Protein AF-A0A3N1ZQQ5-F1 (afdb_monomer)

Sequence (69 aa):
MADNVHFKFESVARAREAMVAAMERDLSAVVEESDGTALVRVPRAQLLEAEVLLMRHGGHRVQDDEAQG

Structure (mmCIF, N/CA/C/O backbone):
data_AF-A0A3N1ZQQ5-F1
#
_entry.id   AF-A0A3N1ZQQ5-F1
#
loop_
_atom_site.group_PDB
_atom_site.id
_atom_site.type_symbol
_atom_site.label_atom_id
_atom_site.label_alt_id
_atom_site.label_comp_id
_atom_site.label_asym_id
_atom_site.label_entity_id
_atom_site.label_seq_id
_atom_site.pdbx_PDB_ins_code
_atom_site.Cartn_x
_atom_site.Cartn_y
_atom_site.Cartn_z
_atom_site.occupancy
_atom_site.B_iso_or_equiv
_atom_site.auth_seq_id
_atom_site.auth_comp_id
_atom_site.auth_asym_id
_atom_site.auth_atom_id
_atom_site.pdbx_PDB_model_num
ATOM 1 N N . MET A 1 1 ? -14.278 -13.321 2.648 1.00 55.38 1 MET A N 1
ATOM 2 C CA . MET A 1 1 ? -13.251 -12.539 1.923 1.00 55.38 1 MET A CA 1
ATOM 3 C C . MET A 1 1 ? -12.976 -11.278 2.724 1.00 55.38 1 MET A C 1
ATOM 5 O O . MET A 1 1 ? -13.932 -10.731 3.257 1.00 55.38 1 MET A O 1
ATOM 9 N N . ALA A 1 2 ? -11.714 -10.869 2.875 1.00 66.50 2 ALA A N 1
ATOM 10 C CA . ALA A 1 2 ? -11.380 -9.594 3.513 1.00 66.50 2 ALA A CA 1
ATOM 11 C C . ALA A 1 2 ? -11.657 -8.449 2.525 1.00 66.50 2 ALA A C 1
ATOM 13 O O . ALA A 1 2 ? -11.226 -8.522 1.376 1.00 66.50 2 ALA A O 1
ATOM 14 N N . ASP A 1 3 ? -12.410 -7.443 2.964 1.00 89.50 3 ASP A N 1
ATOM 15 C CA . ASP A 1 3 ? -12.715 -6.228 2.203 1.00 89.50 3 ASP A CA 1
ATOM 16 C C . ASP A 1 3 ? -11.459 -5.348 2.146 1.00 89.50 3 ASP A C 1
ATOM 18 O O . ASP A 1 3 ? -11.101 -4.703 3.135 1.00 89.50 3 ASP A O 1
ATOM 22 N N . ASN A 1 4 ? -10.753 -5.393 1.014 1.00 90.56 4 ASN A N 1
ATOM 23 C CA . ASN A 1 4 ? -9.483 -4.706 0.804 1.00 90.56 4 ASN A CA 1
ATOM 24 C C . ASN A 1 4 ? -9.620 -3.598 -0.243 1.00 90.56 4 ASN A C 1
ATOM 26 O O . ASN A 1 4 ? -10.440 -3.669 -1.151 1.00 90.56 4 ASN A O 1
ATOM 30 N N . VAL A 1 5 ? -8.770 -2.586 -0.118 1.00 91.44 5 VAL A N 1
ATOM 31 C CA . VAL A 1 5 ? -8.559 -1.523 -1.098 1.00 91.44 5 VAL A CA 1
ATOM 32 C C . VAL A 1 5 ? -7.154 -1.663 -1.670 1.00 91.44 5 VAL A C 1
ATOM 34 O O . VAL A 1 5 ? -6.216 -2.035 -0.960 1.00 91.44 5 VAL A O 1
ATOM 37 N N . HIS A 1 6 ? -7.015 -1.361 -2.956 1.00 94.00 6 HIS A N 1
ATOM 38 C CA . HIS A 1 6 ? -5.803 -1.579 -3.731 1.00 94.00 6 HIS A CA 1
ATOM 39 C C . HIS A 1 6 ? -5.076 -0.266 -4.060 1.00 94.00 6 HIS A C 1
ATOM 41 O O . HIS A 1 6 ? -5.702 0.743 -4.394 1.00 94.00 6 HIS A O 1
ATOM 47 N N . PHE A 1 7 ? -3.744 -0.295 -4.010 1.00 94.94 7 PHE A N 1
ATOM 48 C CA . PHE A 1 7 ? -2.854 0.804 -4.383 1.00 94.94 7 PHE A CA 1
ATOM 49 C C . PHE A 1 7 ? -1.775 0.306 -5.340 1.00 94.94 7 PHE A C 1
ATOM 51 O O . PHE A 1 7 ? -1.021 -0.600 -5.002 1.00 94.94 7 PHE A O 1
ATOM 58 N N . LYS A 1 8 ? -1.669 0.904 -6.524 1.00 95.56 8 LYS A N 1
ATOM 59 C CA . LYS A 1 8 ? -0.646 0.571 -7.516 1.00 95.56 8 LYS A CA 1
ATOM 60 C C . LYS A 1 8 ? 0.591 1.446 -7.330 1.00 95.56 8 LYS A C 1
ATOM 62 O O . LYS A 1 8 ? 0.477 2.649 -7.109 1.00 95.56 8 LYS A O 1
ATOM 67 N N . PHE A 1 9 ? 1.760 0.837 -7.468 1.00 95.88 9 PHE A N 1
ATOM 68 C CA . PHE A 1 9 ? 3.071 1.468 -7.435 1.00 95.88 9 PHE A CA 1
ATOM 69 C C . PHE A 1 9 ? 3.824 1.124 -8.719 1.00 95.88 9 PHE A C 1
ATOM 71 O O . PHE A 1 9 ? 3.888 -0.037 -9.121 1.00 95.88 9 PHE A O 1
ATOM 78 N N . GLU A 1 10 ? 4.455 2.122 -9.331 1.00 94.56 10 GLU A N 1
ATOM 79 C CA . GLU A 1 10 ? 5.300 1.932 -10.521 1.00 94.56 10 GLU A CA 1
ATOM 80 C C . GLU A 1 10 ? 6.665 1.307 -10.194 1.00 94.56 10 GLU A C 1
ATOM 82 O O . GLU A 1 10 ? 7.423 0.956 -11.090 1.00 94.56 10 GLU A O 1
ATOM 87 N N . SER A 1 11 ? 6.988 1.168 -8.905 1.00 95.19 11 SER A N 1
ATOM 88 C CA . SER A 1 11 ? 8.242 0.595 -8.429 1.00 95.19 11 SER A CA 1
ATOM 89 C C . SER A 1 11 ? 7.994 -0.365 -7.273 1.00 95.19 11 SER A C 1
ATOM 91 O O . SER A 1 11 ? 7.468 0.023 -6.227 1.00 95.19 11 SER A O 1
ATOM 93 N N . VAL A 1 12 ? 8.463 -1.604 -7.431 1.00 94.88 12 VAL A N 1
ATOM 94 C CA . VAL A 1 12 ? 8.470 -2.622 -6.367 1.00 94.88 12 VAL A CA 1
ATOM 95 C C . VAL A 1 12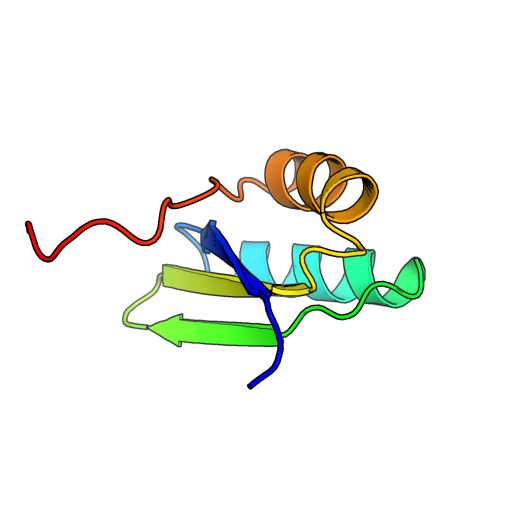 ? 9.204 -2.130 -5.115 1.00 94.88 12 VAL A C 1
ATOM 97 O O . VAL A 1 12 ? 8.742 -2.355 -3.998 1.00 94.88 12 VAL A O 1
ATOM 100 N N . ALA A 1 13 ? 10.323 -1.418 -5.283 1.00 95.00 13 ALA A N 1
ATOM 101 C CA . ALA A 1 13 ? 11.087 -0.881 -4.159 1.00 95.00 13 ALA A CA 1
ATOM 102 C C . ALA A 1 13 ? 10.250 0.111 -3.339 1.00 95.00 13 ALA A C 1
ATOM 104 O O . ALA A 1 13 ? 10.174 -0.010 -2.118 1.00 95.00 13 ALA A O 1
ATOM 105 N N . ARG A 1 14 ? 9.536 1.024 -4.013 1.00 95.69 14 ARG A N 1
ATOM 106 C CA . ARG A 1 14 ? 8.635 1.981 -3.353 1.00 95.69 14 ARG A CA 1
ATOM 107 C C . ARG A 1 14 ? 7.466 1.302 -2.649 1.00 95.69 14 ARG A C 1
ATOM 109 O O . ARG A 1 14 ? 7.138 1.684 -1.531 1.00 95.69 14 ARG A O 1
ATOM 116 N N . ALA A 1 15 ? 6.872 0.275 -3.255 1.00 96.31 15 ALA A N 1
ATOM 117 C CA . ALA A 1 15 ? 5.806 -0.494 -2.613 1.00 96.31 15 ALA A CA 1
ATOM 118 C C . ALA A 1 15 ? 6.288 -1.217 -1.346 1.00 96.31 15 ALA A C 1
ATOM 120 O O . ALA A 1 15 ? 5.581 -1.238 -0.341 1.00 96.31 15 ALA A O 1
ATOM 121 N N . ARG A 1 16 ? 7.507 -1.773 -1.369 1.00 95.69 16 ARG A N 1
ATOM 122 C CA . ARG A 1 16 ? 8.125 -2.411 -0.197 1.00 95.69 16 ARG A CA 1
ATOM 123 C C . ARG A 1 16 ? 8.430 -1.406 0.910 1.00 95.69 16 ARG A C 1
ATOM 125 O O . ARG A 1 16 ? 8.100 -1.679 2.059 1.00 95.69 16 ARG A O 1
ATOM 132 N N . GLU A 1 17 ? 8.999 -0.248 0.577 1.00 96.25 17 GLU A N 1
ATOM 133 C CA . GLU A 1 17 ? 9.201 0.851 1.537 1.00 96.25 17 GLU A CA 1
ATOM 134 C C . GLU A 1 17 ? 7.871 1.259 2.188 1.00 96.25 17 GLU A C 1
ATOM 136 O O . GLU A 1 17 ? 7.774 1.346 3.412 1.00 96.25 17 GLU A O 1
ATOM 141 N 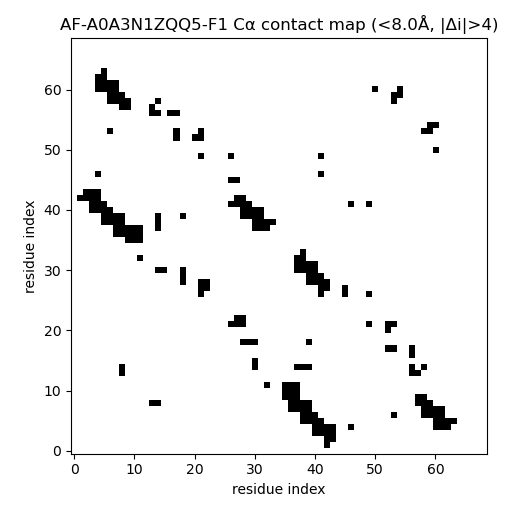N . ALA A 1 18 ? 6.822 1.420 1.378 1.00 96.00 18 ALA A N 1
ATOM 142 C CA . ALA A 1 18 ? 5.491 1.775 1.851 1.00 96.00 18 ALA A CA 1
ATOM 143 C C . ALA A 1 18 ? 4.881 0.699 2.769 1.00 96.00 18 ALA A C 1
ATOM 145 O O . ALA A 1 18 ? 4.250 1.035 3.769 1.00 96.00 18 ALA A O 1
ATOM 146 N N . MET A 1 19 ? 5.087 -0.587 2.459 1.00 95.38 19 MET A N 1
ATOM 147 C CA . MET A 1 19 ? 4.647 -1.707 3.297 1.00 95.38 19 MET A CA 1
ATOM 148 C C . MET A 1 19 ? 5.348 -1.703 4.654 1.00 95.38 19 MET A C 1
ATOM 150 O O . MET A 1 19 ? 4.681 -1.850 5.673 1.00 95.38 19 MET A O 1
ATOM 154 N N . VAL A 1 20 ? 6.670 -1.510 4.685 1.00 95.81 20 VAL A N 1
ATOM 155 C CA . VAL A 1 20 ? 7.425 -1.438 5.946 1.00 95.81 20 VAL A CA 1
ATOM 156 C C . VAL A 1 20 ? 6.907 -0.283 6.800 1.00 95.81 20 VAL A C 1
ATOM 158 O O . VAL A 1 20 ? 6.560 -0.494 7.958 1.00 95.81 20 VAL A O 1
ATOM 161 N N . ALA A 1 21 ? 6.736 0.902 6.208 1.00 95.19 21 ALA A N 1
ATOM 162 C CA . ALA A 1 21 ? 6.173 2.052 6.909 1.00 95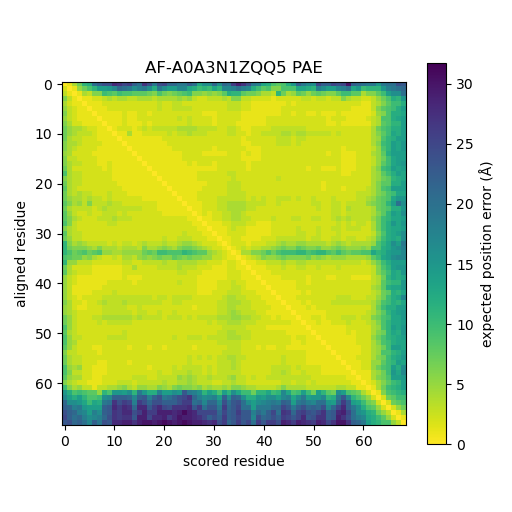.19 21 ALA A CA 1
ATOM 163 C C . ALA A 1 21 ? 4.732 1.802 7.403 1.00 95.19 21 ALA A C 1
ATOM 165 O O . ALA A 1 21 ? 4.317 2.360 8.418 1.00 95.19 21 ALA A O 1
ATOM 166 N N . ALA A 1 22 ? 3.945 0.989 6.688 1.00 94.75 22 ALA A N 1
ATOM 167 C CA . ALA A 1 22 ? 2.592 0.617 7.098 1.00 94.75 22 ALA A CA 1
ATOM 168 C C . ALA A 1 22 ? 2.629 -0.326 8.309 1.00 94.75 22 ALA A C 1
ATOM 170 O O . ALA A 1 22 ? 1.912 -0.103 9.284 1.00 94.75 22 ALA A O 1
ATOM 171 N N . MET A 1 23 ? 3.521 -1.317 8.289 1.00 93.81 23 MET A N 1
ATOM 172 C CA . MET A 1 23 ? 3.722 -2.251 9.399 1.00 93.81 23 MET A CA 1
ATOM 173 C C . MET A 1 23 ? 4.214 -1.553 10.671 1.00 93.81 23 MET A C 1
ATOM 175 O O . MET A 1 23 ? 3.752 -1.889 11.755 1.00 93.81 23 MET A O 1
ATOM 179 N N . GLU A 1 24 ? 5.087 -0.547 10.555 1.00 96.12 24 GLU A N 1
ATOM 180 C CA . GLU A 1 24 ? 5.536 0.282 11.690 1.00 96.12 24 GLU A CA 1
ATOM 181 C C . GLU A 1 24 ? 4.395 1.058 12.371 1.00 96.12 24 GLU A C 1
ATOM 183 O O . GLU A 1 24 ? 4.552 1.544 13.490 1.00 96.12 24 GLU A O 1
ATOM 188 N N . ARG A 1 25 ? 3.244 1.182 11.701 1.00 94.62 25 ARG A N 1
ATOM 189 C CA . ARG A 1 25 ? 2.034 1.843 12.203 1.00 94.62 25 ARG A CA 1
ATOM 190 C C . ARG A 1 25 ? 0.909 0.860 12.529 1.00 94.62 25 ARG A C 1
ATOM 192 O O . ARG A 1 25 ? -0.243 1.277 12.596 1.00 94.62 25 ARG A O 1
ATOM 199 N N . ASP A 1 26 ? 1.230 -0.425 12.678 1.00 94.94 26 ASP A N 1
ATOM 200 C CA . ASP A 1 26 ? 0.269 -1.510 12.914 1.00 94.94 26 ASP A CA 1
ATOM 201 C C . ASP A 1 26 ? -0.814 -1.637 11.816 1.00 94.94 26 ASP A C 1
ATOM 203 O O . ASP A 1 26 ? -1.912 -2.159 12.040 1.00 94.94 26 ASP A O 1
ATOM 207 N N . LEU A 1 27 ? -0.508 -1.184 10.593 1.00 94.00 27 LEU A N 1
ATOM 208 C CA . LEU A 1 27 ? -1.391 -1.324 9.438 1.00 94.00 27 LEU A CA 1
ATOM 209 C C . LEU A 1 27 ? -1.121 -2.648 8.718 1.00 94.00 27 LEU A C 1
ATOM 211 O O . LEU A 1 27 ? 0.018 -3.029 8.441 1.00 94.00 27 LEU A O 1
ATOM 215 N N . SER A 1 28 ? -2.196 -3.343 8.364 1.00 93.44 28 SER A N 1
ATOM 216 C CA . SER A 1 28 ? -2.150 -4.545 7.546 1.00 93.44 28 SER A CA 1
ATOM 217 C C . SER A 1 28 ? -2.009 -4.139 6.082 1.00 93.44 28 SER A C 1
ATOM 219 O O . SER A 1 28 ? -2.926 -3.578 5.485 1.00 93.44 28 SER A O 1
ATOM 221 N N . ALA A 1 29 ? -0.843 -4.417 5.506 1.00 93.75 2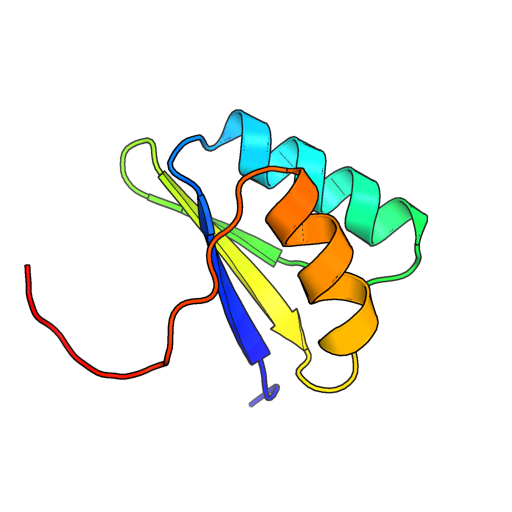9 ALA A N 1
ATOM 222 C CA . ALA A 1 29 ? -0.550 -4.181 4.102 1.00 93.75 29 ALA A CA 1
ATOM 223 C C . ALA A 1 29 ? 0.097 -5.426 3.491 1.00 93.75 29 ALA A C 1
ATOM 225 O O . ALA A 1 29 ? 1.031 -5.991 4.058 1.00 93.75 29 ALA A O 1
ATOM 226 N N . VAL A 1 30 ? -0.395 -5.854 2.330 1.00 94.25 30 VAL A N 1
ATOM 227 C CA . VAL A 1 30 ? 0.158 -6.981 1.566 1.00 94.25 30 VAL A CA 1
ATOM 228 C C . VAL A 1 30 ? 0.611 -6.472 0.209 1.00 94.25 30 VAL A C 1
ATOM 230 O O . VAL A 1 30 ? -0.173 -5.833 -0.487 1.00 94.25 30 VAL A O 1
ATOM 233 N N . VAL A 1 31 ? 1.852 -6.769 -0.175 1.00 94.44 31 VAL A N 1
ATOM 234 C CA . VAL A 1 31 ? 2.401 -6.403 -1.487 1.00 94.44 31 VAL A CA 1
ATOM 235 C C . VAL A 1 31 ? 2.323 -7.593 -2.435 1.00 94.44 31 VAL A C 1
ATOM 237 O O . VAL A 1 31 ? 2.730 -8.699 -2.087 1.00 94.44 31 VAL A O 1
ATOM 240 N N . GLU A 1 32 ? 1.832 -7.347 -3.641 1.00 94.50 32 GLU A N 1
ATOM 241 C CA . GLU A 1 32 ? 1.875 -8.259 -4.778 1.00 94.50 32 GLU A CA 1
ATOM 242 C C . GLU A 1 32 ? 2.704 -7.617 -5.887 1.00 94.50 32 GLU A C 1
ATOM 244 O O . GLU A 1 32 ? 2.444 -6.490 -6.299 1.00 94.50 32 GLU A O 1
ATOM 249 N N . GLU A 1 33 ? 3.733 -8.311 -6.353 1.00 94.12 33 GLU A N 1
ATOM 250 C CA . GLU A 1 33 ? 4.660 -7.800 -7.363 1.00 94.12 33 GLU A CA 1
ATOM 251 C C . GLU A 1 33 ? 4.284 -8.354 -8.735 1.00 94.12 33 GL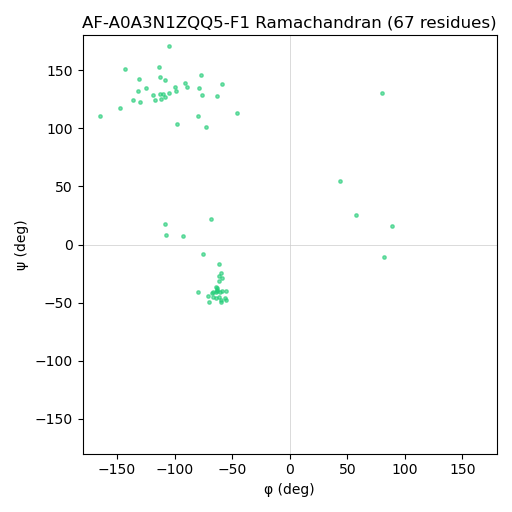U A C 1
ATOM 253 O O . GLU A 1 33 ? 4.019 -9.548 -8.867 1.00 94.12 33 GLU A O 1
ATOM 258 N N . SER A 1 34 ? 4.277 -7.496 -9.755 1.00 85.38 34 SER A N 1
ATOM 259 C CA . SER A 1 34 ? 3.983 -7.885 -11.136 1.00 85.38 34 SER A CA 1
ATOM 260 C C . SER A 1 34 ? 4.776 -7.019 -12.109 1.00 85.38 34 SER A C 1
ATOM 262 O O . SER A 1 34 ? 4.579 -5.804 -12.163 1.00 85.38 34 SER A O 1
ATOM 264 N N . ASP A 1 35 ? 5.665 -7.647 -12.881 1.00 84.62 35 ASP A N 1
ATOM 265 C CA . ASP A 1 35 ? 6.394 -7.055 -14.014 1.00 84.62 35 ASP A CA 1
ATOM 266 C C . ASP A 1 35 ? 6.951 -5.640 -13.760 1.00 84.62 35 ASP A C 1
ATOM 268 O O . ASP A 1 35 ? 6.676 -4.687 -14.484 1.00 84.62 35 ASP A O 1
ATOM 272 N N . GLY A 1 36 ? 7.733 -5.482 -12.685 1.00 86.62 36 GLY A N 1
ATOM 273 C CA . GLY A 1 36 ? 8.386 -4.212 -12.325 1.00 86.62 36 GLY A CA 1
ATOM 274 C C . GLY A 1 36 ? 7.493 -3.212 -11.581 1.00 86.62 36 GLY A C 1
ATOM 275 O O . GLY A 1 36 ? 8.005 -2.266 -10.982 1.00 86.62 36 GLY A O 1
ATOM 276 N N . THR A 1 37 ? 6.188 -3.470 -11.528 1.00 92.69 37 THR A N 1
ATOM 277 C CA . THR A 1 37 ? 5.212 -2.736 -10.717 1.00 92.69 37 THR A CA 1
ATOM 278 C C . THR A 1 37 ? 4.792 -3.549 -9.493 1.00 92.69 37 THR A C 1
ATOM 280 O O . THR A 1 37 ? 5.142 -4.723 -9.345 1.00 92.69 37 THR A O 1
ATOM 283 N N . ALA A 1 38 ? 4.050 -2.924 -8.585 1.00 95.06 38 ALA A N 1
ATOM 284 C CA . ALA A 1 38 ? 3.505 -3.603 -7.420 1.00 95.06 38 ALA A CA 1
ATOM 285 C C . ALA A 1 38 ? 2.109 -3.092 -7.064 1.00 95.06 38 ALA A C 1
ATOM 287 O O . ALA A 1 38 ? 1.771 -1.930 -7.291 1.00 95.06 38 ALA A O 1
ATOM 288 N N . LEU A 1 39 ? 1.311 -3.970 -6.472 1.00 94.94 39 LEU A N 1
ATOM 289 C CA . LEU A 1 39 ? 0.013 -3.681 -5.893 1.00 94.94 39 LEU A CA 1
ATOM 290 C C . LEU A 1 39 ? 0.106 -3.865 -4.380 1.00 94.94 39 LEU A C 1
ATOM 292 O O . LEU A 1 39 ? 0.558 -4.897 -3.899 1.00 94.94 39 LEU A O 1
ATOM 296 N N . VAL A 1 40 ? -0.341 -2.877 -3.619 1.00 94.75 40 VAL A N 1
ATOM 297 C CA . VAL A 1 40 ? -0.456 -2.957 -2.166 1.00 94.75 40 VAL A CA 1
ATOM 298 C C . VAL A 1 40 ? -1.926 -3.040 -1.805 1.00 94.75 40 VAL A C 1
ATOM 300 O O . VAL A 1 40 ? -2.731 -2.216 -2.239 1.00 94.75 40 VAL A O 1
ATOM 303 N N . ARG A 1 41 ? -2.280 -4.047 -1.016 1.00 94.62 41 ARG A N 1
ATOM 304 C CA . ARG A 1 41 ? -3.645 -4.315 -0.570 1.00 94.62 41 ARG A CA 1
ATOM 305 C C . ARG A 1 41 ? -3.741 -4.013 0.914 1.00 94.62 41 ARG A C 1
ATOM 307 O O . ARG A 1 41 ? -2.920 -4.508 1.685 1.00 94.62 41 ARG A O 1
ATOM 314 N N . VAL A 1 42 ? -4.734 -3.221 1.299 1.00 94.06 42 VAL A N 1
ATOM 315 C CA . VAL A 1 42 ? -4.981 -2.830 2.694 1.00 94.06 42 VAL A CA 1
ATOM 316 C C . VAL A 1 42 ? -6.447 -3.043 3.059 1.00 94.06 42 VAL A C 1
ATOM 318 O O . VAL A 1 42 ? -7.307 -2.778 2.218 1.00 94.06 42 VAL A O 1
ATOM 321 N N . PRO A 1 43 ? -6.785 -3.479 4.283 1.00 93.94 43 PRO A N 1
ATOM 322 C CA . PRO A 1 43 ? -8.175 -3.592 4.704 1.00 93.94 43 PRO A CA 1
ATOM 323 C C . PRO A 1 43 ? -8.892 -2.246 4.623 1.00 93.94 43 PRO A C 1
ATOM 325 O O . PRO A 1 43 ? -8.369 -1.225 5.073 1.00 93.94 43 PRO A O 1
ATOM 328 N N . ARG A 1 44 ? -10.133 -2.235 4.130 1.00 91.62 44 ARG A N 1
ATOM 329 C CA . ARG A 1 44 ? -10.937 -1.007 4.020 1.00 91.62 44 ARG A CA 1
ATOM 330 C C . ARG A 1 44 ? -11.150 -0.321 5.374 1.00 91.62 44 ARG A C 1
ATOM 332 O O . ARG A 1 44 ? -11.206 0.904 5.430 1.00 91.62 44 ARG A O 1
ATOM 339 N N . ALA A 1 45 ? -11.167 -1.088 6.465 1.00 93.62 45 ALA A N 1
ATOM 340 C CA . ALA A 1 45 ? -11.216 -0.568 7.834 1.00 93.62 45 ALA A CA 1
ATOM 341 C C . ALA A 1 45 ? -10.023 0.340 8.202 1.00 93.62 45 ALA A C 1
ATOM 343 O O . ALA A 1 45 ? -10.155 1.186 9.078 1.00 93.62 45 ALA A O 1
ATOM 344 N N . GLN A 1 46 ? -8.878 0.182 7.533 1.00 94.56 46 GLN A N 1
ATOM 345 C CA . GLN A 1 46 ? -7.641 0.933 7.777 1.00 94.56 46 GLN A CA 1
ATOM 346 C C . GLN A 1 46 ? -7.341 1.957 6.672 1.00 94.56 46 GLN A C 1
ATOM 348 O O . GLN A 1 46 ? -6.270 2.565 6.651 1.00 94.56 46 GLN A O 1
ATOM 353 N N . LEU A 1 47 ? -8.286 2.164 5.748 1.00 92.19 47 LEU A N 1
ATOM 354 C CA . LEU A 1 47 ? -8.070 2.951 4.539 1.00 92.19 47 LEU A CA 1
ATOM 355 C C . LEU A 1 47 ? -7.575 4.368 4.831 1.00 92.19 47 LEU A C 1
ATOM 357 O O . LEU A 1 47 ? -6.615 4.790 4.209 1.00 92.19 47 LEU A O 1
ATOM 361 N N . LEU A 1 48 ? -8.200 5.095 5.759 1.00 91.69 48 LEU A N 1
ATOM 362 C CA . LEU A 1 48 ? -7.864 6.505 6.007 1.00 91.69 48 LEU A CA 1
ATOM 363 C C . LEU A 1 48 ? -6.395 6.696 6.405 1.00 91.69 48 LEU A C 1
ATOM 365 O O . LEU A 1 48 ? -5.740 7.638 5.962 1.00 91.69 48 LEU A O 1
ATOM 369 N N . GLU A 1 49 ? -5.868 5.793 7.228 1.00 92.25 49 GLU A N 1
ATOM 370 C CA . GLU A 1 49 ? -4.486 5.862 7.702 1.00 92.25 49 GLU A CA 1
ATOM 371 C C . GLU A 1 49 ? -3.503 5.339 6.654 1.00 92.25 49 GLU A C 1
ATOM 373 O O . GLU A 1 49 ? -2.451 5.947 6.429 1.00 92.25 49 GLU A O 1
ATOM 378 N N . ALA A 1 50 ? -3.870 4.249 5.976 1.00 94.19 50 ALA A N 1
ATOM 379 C CA . ALA A 1 50 ? -3.065 3.659 4.919 1.00 94.19 50 ALA A CA 1
ATOM 380 C C . ALA A 1 50 ? -2.978 4.562 3.680 1.00 94.19 50 ALA A C 1
ATOM 382 O O . ALA A 1 50 ? -1.900 4.719 3.126 1.00 94.19 50 ALA A O 1
ATOM 383 N N . GLU A 1 51 ? -4.066 5.204 3.259 1.00 94.19 51 GLU A N 1
ATOM 384 C CA . GLU A 1 51 ? -4.134 6.014 2.036 1.00 94.19 51 GLU A CA 1
ATOM 385 C C . GLU A 1 51 ? -3.126 7.164 2.073 1.00 94.19 51 GLU A C 1
ATOM 387 O O . GLU A 1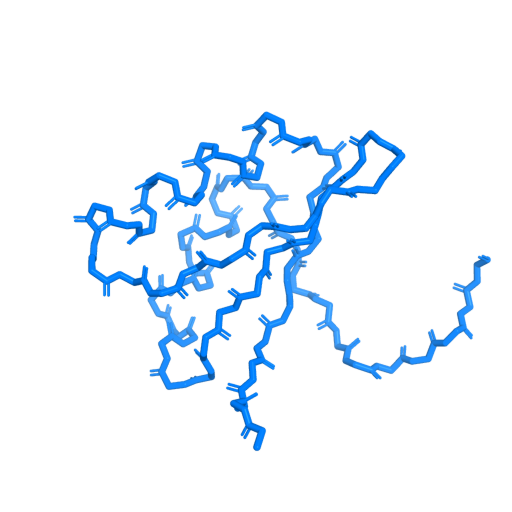 51 ? -2.307 7.301 1.165 1.00 94.19 51 GLU A O 1
ATOM 392 N N . VAL A 1 52 ? -3.095 7.930 3.167 1.00 93.31 52 VAL A N 1
ATOM 393 C CA . VAL A 1 52 ? -2.134 9.033 3.333 1.00 93.31 52 VAL A CA 1
ATOM 394 C C . VAL A 1 52 ? -0.694 8.524 3.286 1.00 93.31 52 VAL A C 1
ATOM 396 O O . VAL A 1 52 ? 0.178 9.163 2.694 1.00 93.31 52 VAL A O 1
ATOM 399 N N . LEU A 1 53 ? -0.426 7.384 3.921 1.00 94.75 53 LEU A N 1
ATOM 400 C CA . LEU A 1 53 ? 0.908 6.806 3.975 1.00 94.75 53 LEU A CA 1
ATOM 401 C C . LEU A 1 53 ? 1.348 6.266 2.608 1.00 94.75 53 LEU A C 1
ATOM 403 O O . LEU A 1 53 ? 2.441 6.591 2.149 1.00 94.75 53 LEU A O 1
ATOM 407 N N . LEU A 1 54 ? 0.506 5.471 1.951 1.00 95.25 54 LEU A N 1
ATOM 408 C CA . LEU A 1 54 ? 0.809 4.831 0.674 1.00 95.25 54 LEU A CA 1
ATOM 409 C C . LEU A 1 54 ? 0.954 5.872 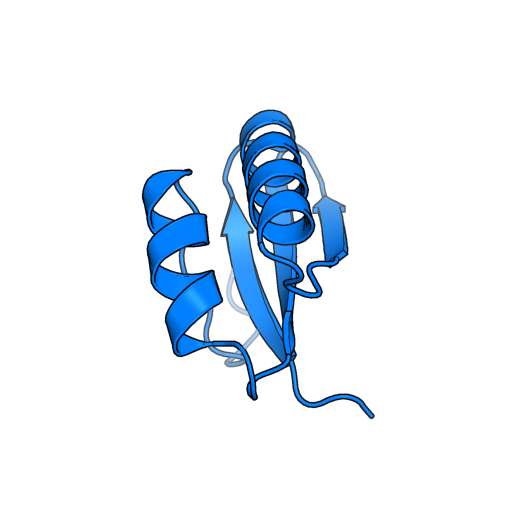-0.440 1.00 95.25 54 LEU A C 1
ATOM 411 O O . LEU A 1 54 ? 1.907 5.797 -1.213 1.00 95.25 54 LEU A O 1
ATOM 415 N N . MET A 1 55 ? 0.104 6.905 -0.469 1.00 94.88 55 MET A N 1
ATOM 416 C CA . MET A 1 55 ? 0.226 8.004 -1.435 1.00 94.88 55 MET A CA 1
ATOM 417 C C . MET A 1 55 ? 1.523 8.805 -1.261 1.00 94.88 55 MET A C 1
ATOM 419 O O . MET A 1 55 ? 2.143 9.178 -2.255 1.00 94.88 55 MET A O 1
ATOM 423 N N . ARG A 1 56 ? 2.000 9.016 -0.023 1.00 95.12 56 ARG A N 1
ATOM 424 C CA . ARG A 1 56 ? 3.307 9.663 0.230 1.00 95.12 56 ARG A CA 1
ATOM 425 C C . ARG A 1 56 ? 4.488 8.881 -0.345 1.00 95.12 56 ARG A C 1
ATOM 427 O O . ARG A 1 56 ? 5.501 9.488 -0.675 1.00 95.12 56 ARG A O 1
ATOM 434 N N . HIS A 1 57 ? 4.352 7.564 -0.480 1.00 94.81 57 HIS A N 1
ATOM 435 C CA . HIS A 1 57 ? 5.363 6.689 -1.074 1.00 94.81 57 HIS A CA 1
ATOM 436 C C . HIS A 1 57 ? 5.156 6.471 -2.585 1.00 94.81 57 HIS A C 1
ATOM 438 O O . HIS A 1 57 ? 5.865 5.667 -3.188 1.00 94.81 57 HIS A O 1
ATOM 444 N N . GLY A 1 58 ? 4.214 7.188 -3.210 1.00 94.44 58 GLY A N 1
ATOM 445 C CA . GLY A 1 58 ? 3.931 7.102 -4.647 1.00 94.44 58 GLY A CA 1
ATOM 446 C C . GLY A 1 58 ? 2.894 6.044 -5.035 1.00 94.44 58 GLY A C 1
ATOM 447 O O . GLY A 1 58 ? 2.820 5.667 -6.199 1.00 94.44 58 GLY A O 1
ATOM 448 N N . GLY A 1 59 ? 2.113 5.542 -4.077 1.00 95.25 59 GLY A N 1
ATOM 449 C CA . GLY A 1 59 ? 1.002 4.634 -4.343 1.00 95.25 59 GLY A CA 1
ATOM 450 C C . GLY A 1 59 ? -0.235 5.376 -4.840 1.00 95.25 59 GLY A C 1
ATOM 451 O 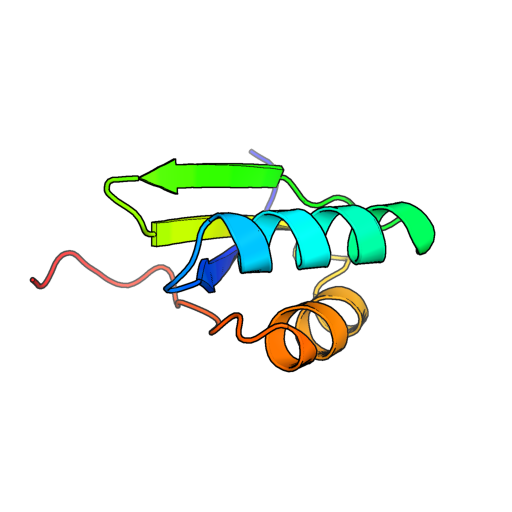O . GLY A 1 59 ? -0.653 6.368 -4.247 1.00 95.25 59 GLY A O 1
ATOM 452 N N . HIS A 1 60 ? -0.874 4.862 -5.885 1.00 94.62 60 HIS A N 1
ATOM 453 C CA . HIS A 1 60 ? -2.122 5.404 -6.416 1.00 94.62 60 HIS A CA 1
ATOM 454 C C . HIS A 1 60 ? -3.260 4.424 -6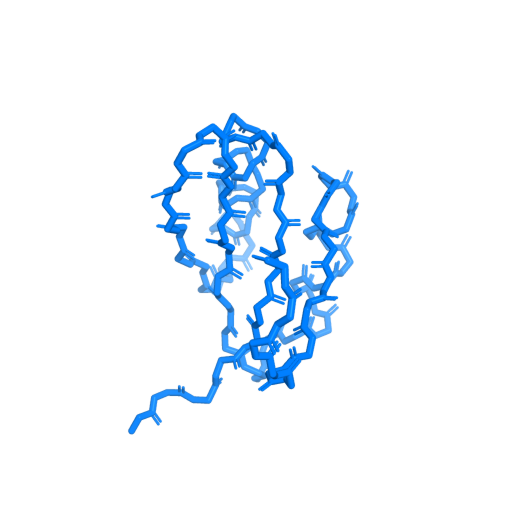.176 1.00 94.62 60 HIS A C 1
ATOM 456 O O . HIS A 1 60 ? -3.173 3.260 -6.565 1.00 94.62 60 HIS A O 1
ATOM 462 N N . ARG A 1 61 ? -4.334 4.887 -5.533 1.00 91.94 61 ARG A N 1
ATOM 463 C CA . ARG A 1 61 ? -5.515 4.057 -5.307 1.00 91.94 61 ARG A CA 1
ATOM 464 C C . ARG A 1 61 ? -6.136 3.667 -6.646 1.00 91.94 61 ARG A C 1
ATOM 466 O O . ARG A 1 61 ? -6.432 4.533 -7.465 1.00 91.94 61 ARG A O 1
ATOM 473 N N . VAL A 1 62 ? -6.363 2.375 -6.831 1.00 89.88 62 VAL A N 1
ATOM 474 C CA . VAL A 1 62 ? -7.074 1.818 -7.985 1.00 89.88 62 VAL A CA 1
ATOM 475 C C . VAL A 1 62 ? -8.468 1.398 -7.528 1.00 89.88 62 VAL A C 1
ATOM 477 O O . VAL A 1 62 ? -8.624 0.783 -6.472 1.00 89.88 62 VAL A O 1
ATOM 480 N N . GLN A 1 63 ? -9.492 1.817 -8.270 1.00 74.06 63 GLN A N 1
ATOM 481 C CA . GLN A 1 63 ? -10.852 1.306 -8.091 1.00 74.06 63 GLN A CA 1
ATOM 482 C C . GLN A 1 63 ? -10.923 -0.086 -8.734 1.00 74.06 63 GLN A C 1
ATOM 484 O O . GLN A 1 63 ? -10.238 -0.319 -9.726 1.00 74.06 63 GLN A O 1
ATOM 489 N N . ASP A 1 64 ? -11.717 -1.002 -8.172 1.00 63.94 64 ASP A N 1
ATOM 490 C CA . ASP A 1 64 ? -11.883 -2.385 -8.662 1.00 63.94 64 ASP A CA 1
ATOM 491 C C . ASP A 1 64 ? -12.612 -2.483 -10.025 1.00 63.94 64 ASP A C 1
ATOM 493 O O . ASP A 1 64 ? -13.153 -3.534 -10.365 1.00 63.94 64 ASP A O 1
ATOM 497 N N . ASP A 1 65 ? -12.622 -1.412 -10.818 1.00 48.81 65 ASP A N 1
ATOM 498 C CA . ASP A 1 65 ? -13.284 -1.370 -12.114 1.00 48.81 65 ASP A CA 1
ATOM 499 C C . ASP A 1 65 ? -12.287 -1.617 -13.253 1.00 48.81 65 ASP A C 1
ATOM 501 O O . ASP A 1 65 ? -11.511 -0.759 -13.666 1.00 48.81 65 ASP A O 1
ATOM 505 N N . GLU A 1 66 ? -12.404 -2.850 -13.741 1.00 40.28 66 GLU A N 1
ATOM 506 C CA . GLU A 1 66 ? -12.352 -3.244 -15.145 1.00 40.28 66 GLU A CA 1
ATOM 507 C C . GLU A 1 66 ? -10.989 -3.396 -15.833 1.00 40.28 66 GLU A C 1
ATOM 509 O O . GLU A 1 66 ? -10.118 -2.532 -15.875 1.00 40.28 66 GLU A O 1
ATOM 514 N N . ALA A 1 67 ? -10.869 -4.556 -16.482 1.00 45.34 67 ALA A N 1
ATOM 515 C CA . ALA A 1 67 ? -9.954 -4.789 -17.577 1.00 45.34 67 ALA A CA 1
ATOM 516 C C . ALA A 1 67 ? -10.012 -3.627 -18.580 1.00 45.34 67 ALA A C 1
ATOM 518 O O . ALA A 1 67 ? -11.014 -3.460 -19.271 1.00 45.34 67 ALA A O 1
ATOM 519 N N . GLN A 1 68 ? -8.930 -2.861 -18.701 1.00 41.03 68 GLN A N 1
ATOM 520 C CA . GLN A 1 68 ? -8.636 -2.091 -19.905 1.00 41.03 68 GLN A CA 1
ATOM 521 C C . GLN A 1 68 ? -7.177 -1.631 -19.897 1.00 41.03 68 GLN A C 1
ATOM 523 O O . GLN A 1 68 ? -6.766 -0.796 -19.091 1.00 41.03 68 GLN A O 1
ATOM 528 N N . GLY A 1 69 ? -6.411 -2.233 -20.808 1.00 37.16 69 GLY A N 1
ATOM 529 C CA . GLY A 1 69 ? -4.975 -2.076 -21.009 1.00 37.16 69 GLY A CA 1
ATOM 530 C C . GLY A 1 69 ? -4.400 -3.342 -21.610 1.00 37.16 69 GLY A C 1
ATOM 531 O O . GLY A 1 69 ? -3.873 -4.147 -20.817 1.00 37.16 69 GLY A O 1
#

Foldseek 3Di:
DFAKWKWKFQAPVLLVVLCVVCVVVVWDWDWDDDDRMIMIIGGPVCCVVSVVSSVVSVIDTDDPDDDDD

Organism: NCBI:txid33984

pLDDT: mean 88.38, std 14.77, range [37.16, 96.31]

Nearest PDB structures (foldseek):
  4rwx-assembly1_B  TM=6.802E-01  e=4.300E-03  Listeria monocytogenes EGD-e
  4wk3-assembly1_A  TM=5.864E-01  e=2.708E-03  Staphylococcus aureus subsp. aureus COL
  4d3g-assembly1_A  TM=6.133E-01  e=4.593E-03  Staphylococcus aureus
  8g4u-assembly1_A  TM=5.715E-01  e=1.857E-01  Saccharopolyspora erythraea
  6l3n-assembly2_B  TM=5.842E-01  e=4.683E-01  Actinosynnema pretiosum subsp. auranticum

Solvent-accessible surface area (backbone atoms only — not comparable to full-atom values): 3954 Å² total; per-residue (Å²): 132,85,66,61,44,44,23,42,19,82,35,45,68,40,43,50,54,34,39,52,60,31,47,79,67,78,41,67,60,48,80,47,78,53,95,66,22,20,38,37,39,28,43,54,93,49,37,79,65,46,50,62,52,32,42,76,48,58,31,42,79,53,74,96,75,71,95,81,135

Radius of gyration: 11.17 Å; Cα contacts (8 Å, |Δi|>4): 117; chains: 1; bounding box: 24×22×34 Å

Secondary structure (DSSP, 8-state):
---EEEEEES-HHHHHHHHHHHHTTT---EEEEETTEEEEEEEGGGHHHHHHHHHHTT-EEE-S-----

Mean predicted aligned error: 5.17 Å